Protein AF-A0A0P7TUU2-F1 (afdb_monomer)

Structure (mmCIF, N/CA/C/O backbone):
data_AF-A0A0P7TUU2-F1
#
_entry.id   AF-A0A0P7TUU2-F1
#
loop_
_atom_site.group_PDB
_atom_site.id
_atom_site.type_symbol
_atom_site.label_atom_id
_atom_site.label_alt_id
_atom_site.label_comp_id
_atom_site.label_asym_id
_atom_site.label_entity_id
_atom_site.label_seq_id
_atom_site.pdbx_PDB_ins_code
_atom_site.Cartn_x
_atom_site.Cartn_y
_atom_site.Cartn_z
_atom_site.occupancy
_atom_site.B_iso_or_equiv
_atom_site.auth_seq_id
_atom_site.auth_comp_id
_atom_site.auth_asym_id
_atom_site.auth_atom_id
_atom_site.pdbx_PDB_model_num
ATOM 1 N N . MET A 1 1 ? -4.053 -11.767 11.900 1.00 67.75 1 MET A N 1
ATOM 2 C CA . MET A 1 1 ? -4.465 -11.452 10.518 1.00 67.75 1 MET A CA 1
ATOM 3 C C . MET A 1 1 ? -3.639 -10.300 9.938 1.00 67.75 1 MET A C 1
ATOM 5 O O . MET A 1 1 ? -2.732 -10.591 9.178 1.00 67.75 1 MET A O 1
ATOM 9 N N . LEU A 1 2 ? -3.802 -9.042 10.379 1.00 79.81 2 LEU A N 1
ATOM 10 C CA . LEU A 1 2 ? -3.053 -7.886 9.829 1.00 79.81 2 LEU A CA 1
ATOM 11 C C . LEU A 1 2 ? -1.514 -8.008 9.881 1.00 79.81 2 LEU A C 1
ATOM 13 O O . LEU A 1 2 ? -0.814 -7.585 8.961 1.00 79.81 2 LEU A O 1
ATOM 17 N N . ALA A 1 3 ? -0.976 -8.625 10.938 1.00 80.75 3 ALA A N 1
ATOM 18 C CA . ALA A 1 3 ? 0.462 -8.875 11.060 1.00 80.75 3 ALA A CA 1
ATOM 19 C C . ALA A 1 3 ? 0.998 -9.842 9.986 1.00 80.75 3 ALA A C 1
ATOM 21 O O . ALA A 1 3 ? 2.134 -9.686 9.555 1.00 80.75 3 ALA A O 1
ATOM 22 N N . SER A 1 4 ? 0.178 -10.797 9.531 1.00 85.94 4 SER A N 1
ATOM 23 C CA . SER A 1 4 ? 0.548 -11.713 8.445 1.00 85.94 4 SER A CA 1
ATOM 24 C C . SER A 1 4 ? 0.608 -10.971 7.111 1.00 85.94 4 SER A C 1
ATOM 26 O O . SER A 1 4 ? 1.609 -11.097 6.418 1.00 85.94 4 SER A O 1
ATOM 28 N N . TYR A 1 5 ? -0.370 -10.108 6.810 1.00 90.19 5 TYR A N 1
ATOM 29 C CA . TYR A 1 5 ? -0.327 -9.255 5.613 1.00 90.19 5 TYR A CA 1
ATOM 30 C C . TYR A 1 5 ? 0.881 -8.317 5.624 1.00 90.19 5 TYR A C 1
ATOM 32 O O . TYR A 1 5 ? 1.510 -8.096 4.599 1.00 90.19 5 TYR A O 1
ATOM 40 N N . THR A 1 6 ? 1.244 -7.793 6.800 1.00 90.75 6 THR A N 1
ATOM 41 C CA . THR A 1 6 ? 2.443 -6.953 6.941 1.00 90.75 6 THR A CA 1
ATOM 42 C C . THR A 1 6 ? 3.719 -7.728 6.605 1.00 90.75 6 THR A C 1
ATOM 44 O O . THR A 1 6 ? 4.632 -7.132 6.047 1.00 90.75 6 THR A O 1
ATOM 47 N N . GLY A 1 7 ? 3.794 -9.015 6.964 1.00 91.69 7 GLY A N 1
ATOM 48 C CA . GLY A 1 7 ? 4.910 -9.895 6.601 1.00 91.69 7 GLY A CA 1
ATOM 49 C C . GLY A 1 7 ? 5.001 -10.073 5.090 1.00 91.69 7 GLY A C 1
ATOM 50 O O . GLY A 1 7 ? 5.976 -9.640 4.502 1.00 91.69 7 GLY A O 1
ATOM 51 N N . VAL A 1 8 ? 3.923 -10.547 4.461 1.00 92.12 8 VAL A N 1
ATOM 52 C CA . VAL A 1 8 ? 3.887 -10.791 3.006 1.00 92.12 8 VAL A CA 1
ATOM 53 C C . VAL A 1 8 ? 4.231 -9.536 2.199 1.00 92.12 8 VAL A C 1
ATOM 55 O O . VAL A 1 8 ? 5.021 -9.588 1.266 1.00 92.12 8 VAL A O 1
ATOM 58 N N . VAL A 1 9 ? 3.685 -8.375 2.579 1.00 95.44 9 VAL A N 1
ATOM 59 C CA . VAL A 1 9 ? 3.997 -7.109 1.897 1.00 95.44 9 VAL A CA 1
ATOM 60 C C . VAL A 1 9 ? 5.472 -6.728 2.054 1.00 95.44 9 VAL A C 1
ATOM 62 O O . VAL A 1 9 ? 6.037 -6.140 1.138 1.00 95.44 9 VAL A O 1
ATOM 65 N N . LYS A 1 10 ? 6.102 -7.020 3.199 1.00 95.31 10 LYS A N 1
ATOM 66 C CA . LYS A 1 10 ? 7.540 -6.782 3.377 1.00 95.31 10 LYS A CA 1
ATOM 67 C C . LYS A 1 10 ? 8.369 -7.734 2.531 1.00 95.31 10 LYS A C 1
ATOM 69 O O . LYS A 1 10 ? 9.269 -7.251 1.861 1.00 95.31 10 LYS A O 1
ATOM 74 N N . ASP A 1 11 ? 8.019 -9.015 2.522 1.00 96.19 11 ASP A N 1
ATOM 75 C CA . ASP A 1 11 ? 8.712 -10.029 1.729 1.00 96.19 11 ASP A CA 1
ATOM 76 C C . ASP A 1 11 ? 8.693 -9.628 0.242 1.00 96.19 11 ASP A C 1
ATOM 78 O O . ASP A 1 11 ? 9.745 -9.528 -0.377 1.00 96.19 11 ASP A O 1
ATOM 82 N N . ALA A 1 12 ? 7.538 -9.213 -0.293 1.00 95.50 12 ALA A N 1
ATOM 83 C CA . ALA A 1 12 ? 7.427 -8.718 -1.671 1.00 95.50 12 ALA A CA 1
ATOM 84 C C . ALA A 1 12 ? 8.268 -7.451 -1.952 1.00 95.50 12 ALA A C 1
ATOM 86 O O . ALA A 1 12 ? 8.766 -7.260 -3.062 1.00 95.50 12 ALA A O 1
ATOM 87 N N . ILE A 1 13 ? 8.423 -6.552 -0.969 1.00 95.44 13 ILE A N 1
ATOM 88 C CA . ILE A 1 13 ? 9.304 -5.376 -1.100 1.00 95.44 13 ILE A CA 1
ATOM 89 C C . ILE A 1 13 ? 10.768 -5.817 -1.142 1.00 95.44 13 ILE A C 1
ATOM 91 O O . ILE A 1 13 ? 11.512 -5.339 -1.996 1.00 95.44 13 ILE A O 1
ATOM 95 N N . GLU A 1 14 ? 11.170 -6.699 -0.229 1.00 96.12 14 GLU A N 1
ATOM 96 C CA . GLU A 1 14 ? 12.540 -7.202 -0.109 1.00 96.12 14 GLU A CA 1
ATOM 97 C C . GLU A 1 14 ? 12.946 -7.991 -1.360 1.00 96.12 14 GLU A C 1
ATOM 99 O O . GLU A 1 14 ? 14.004 -7.724 -1.926 1.00 96.12 14 GLU A O 1
ATOM 104 N N . GLU A 1 15 ? 12.071 -8.866 -1.862 1.00 94.81 15 GLU A N 1
ATOM 105 C CA . GLU A 1 15 ? 12.259 -9.588 -3.125 1.00 94.81 15 GLU A CA 1
ATOM 106 C C . GLU A 1 15 ? 12.463 -8.624 -4.302 1.00 94.81 15 GLU A C 1
ATOM 108 O O . GLU A 1 15 ? 13.398 -8.785 -5.087 1.00 94.81 15 GLU A O 1
ATOM 113 N N . MET A 1 16 ? 11.646 -7.570 -4.398 1.00 93.38 16 MET A N 1
ATOM 114 C CA . MET A 1 16 ? 11.755 -6.567 -5.462 1.00 93.38 16 MET A CA 1
ATOM 115 C C . MET A 1 16 ? 13.044 -5.729 -5.366 1.00 93.38 16 MET A C 1
ATOM 117 O O . MET A 1 16 ? 13.625 -5.348 -6.384 1.00 93.38 16 MET A O 1
ATOM 121 N N . GLU A 1 17 ? 13.495 -5.399 -4.153 1.00 92.94 17 GLU A N 1
ATOM 122 C CA . GLU A 1 17 ? 14.759 -4.683 -3.919 1.00 92.94 17 GLU A CA 1
ATOM 123 C C . GLU A 1 17 ? 15.978 -5.570 -4.226 1.00 92.94 17 GLU A C 1
ATOM 125 O O . GLU A 1 17 ? 16.956 -5.108 -4.829 1.00 92.94 17 GLU A O 1
ATOM 130 N N . GLN A 1 18 ? 15.908 -6.853 -3.870 1.00 91.69 18 GLN A N 1
ATOM 131 C CA . GLN A 1 18 ? 16.950 -7.830 -4.163 1.00 91.69 18 GLN A CA 1
ATOM 132 C C . GLN A 1 18 ? 17.062 -8.092 -5.669 1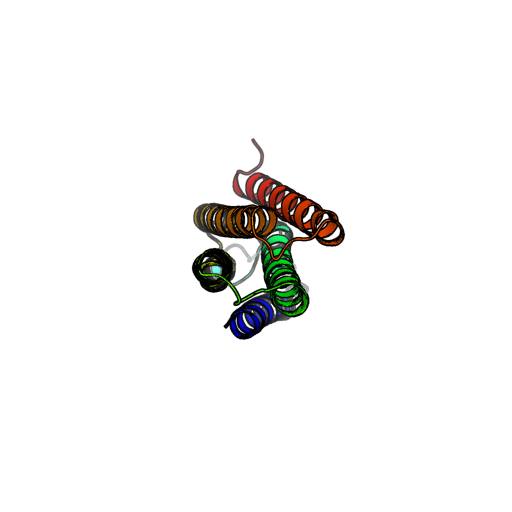.00 91.69 18 GLN A C 1
ATOM 134 O O . GLN A 1 18 ? 18.159 -7.984 -6.221 1.00 91.69 18 GLN A O 1
ATOM 139 N N . ALA A 1 19 ? 15.940 -8.318 -6.358 1.00 88.69 19 ALA A N 1
ATOM 140 C CA . ALA A 1 19 ? 15.919 -8.547 -7.801 1.00 88.69 19 ALA A CA 1
ATOM 141 C C . ALA A 1 19 ? 16.539 -7.376 -8.587 1.00 88.69 19 ALA A C 1
ATOM 143 O O . ALA A 1 19 ? 17.317 -7.585 -9.519 1.00 88.69 19 ALA A O 1
ATOM 144 N N . GLN A 1 20 ? 16.282 -6.129 -8.177 1.00 85.69 20 GLN A N 1
ATOM 145 C CA . GLN A 1 20 ? 16.909 -4.953 -8.794 1.00 85.69 20 GLN A CA 1
ATOM 146 C C . GLN A 1 20 ? 18.428 -4.922 -8.616 1.00 85.69 20 GLN A C 1
ATOM 148 O O . GLN A 1 20 ? 19.144 -4.524 -9.537 1.00 85.69 20 GLN A O 1
ATOM 153 N N . THR A 1 21 ? 18.923 -5.356 -7.457 1.00 83.44 21 THR A N 1
ATOM 154 C CA . THR A 1 21 ? 20.362 -5.402 -7.169 1.00 83.44 21 THR A CA 1
ATOM 155 C C . THR A 1 21 ? 21.058 -6.491 -7.990 1.00 83.44 21 THR A C 1
ATOM 157 O O . THR A 1 21 ? 22.131 -6.251 -8.539 1.00 83.44 21 THR A O 1
ATOM 160 N N . GLU A 1 22 ? 20.429 -7.661 -8.123 1.00 79.50 22 GLU A N 1
ATOM 161 C CA . GLU A 1 22 ? 20.969 -8.814 -8.859 1.00 79.50 22 GLU A CA 1
ATOM 162 C C . GLU A 1 22 ? 20.884 -8.653 -10.388 1.00 79.50 22 GLU A C 1
ATOM 164 O O . GLU A 1 22 ? 21.686 -9.229 -11.118 1.00 79.50 22 GLU A O 1
ATOM 169 N N . SER A 1 23 ? 19.960 -7.826 -10.887 1.00 66.25 23 SER A N 1
ATOM 170 C CA . SER A 1 23 ? 19.739 -7.585 -12.323 1.00 66.25 23 SER A CA 1
ATOM 171 C C . SER A 1 23 ? 20.769 -6.675 -13.023 1.00 66.25 23 SER A C 1
ATOM 173 O O . SER A 1 23 ? 20.550 -6.269 -14.166 1.00 66.25 23 SER A O 1
ATOM 175 N N . GLN A 1 24 ? 21.876 -6.297 -12.373 1.00 63.00 24 GLN A N 1
ATOM 176 C CA . GLN A 1 24 ? 22.939 -5.521 -13.028 1.00 63.00 24 GLN A CA 1
ATOM 177 C C . GLN A 1 24 ? 23.745 -6.420 -13.982 1.00 63.00 24 GLN A C 1
ATOM 179 O O . GLN A 1 24 ? 24.328 -7.401 -13.534 1.00 63.00 24 GLN A O 1
ATOM 184 N N . ASP A 1 25 ? 23.779 -6.090 -15.285 1.00 62.34 25 ASP A N 1
ATOM 185 C CA . ASP A 1 25 ? 24.531 -6.845 -16.305 1.00 62.34 25 ASP A CA 1
ATOM 186 C C . ASP A 1 25 ? 26.041 -6.827 -15.984 1.00 62.34 25 ASP A C 1
ATOM 188 O O . ASP A 1 25 ? 26.678 -5.776 -16.122 1.00 62.34 25 ASP A O 1
ATOM 192 N N . PRO A 1 26 ? 26.651 -7.970 -15.605 1.00 59.34 26 PRO A N 1
ATOM 193 C CA . PRO A 1 26 ? 28.081 -8.051 -15.303 1.00 59.34 26 PRO A CA 1
ATOM 194 C C . PRO A 1 26 ? 28.981 -7.767 -16.514 1.00 59.34 26 PRO A C 1
ATOM 196 O O . PRO A 1 26 ? 30.186 -7.586 -16.354 1.00 59.34 26 PRO A O 1
ATOM 199 N N . PHE A 1 27 ? 28.414 -7.752 -17.724 1.00 58.53 27 PHE A N 1
ATOM 200 C CA . PHE A 1 27 ? 29.114 -7.545 -18.989 1.00 58.53 27 PHE A CA 1
ATOM 201 C C . PHE A 1 27 ? 28.776 -6.203 -19.653 1.00 58.53 27 PHE A C 1
ATOM 203 O O . PHE A 1 27 ? 29.130 -6.010 -20.818 1.00 58.53 27 PHE A O 1
ATOM 210 N N . SER A 1 28 ? 28.120 -5.276 -18.939 1.00 60.31 28 SER A N 1
ATOM 211 C CA . SER A 1 28 ? 27.766 -3.945 -19.463 1.00 60.31 28 SER A CA 1
ATOM 212 C C . SER A 1 28 ? 28.984 -3.134 -19.936 1.00 60.31 28 SER A C 1
ATOM 214 O O . SER A 1 28 ? 28.846 -2.326 -20.846 1.00 60.31 28 SER A O 1
ATOM 216 N N . ASP A 1 29 ? 30.167 -3.363 -19.355 1.00 56.59 29 ASP A N 1
ATOM 217 C CA . ASP A 1 29 ? 31.404 -2.622 -19.658 1.00 56.59 29 ASP A CA 1
ATOM 218 C C . ASP A 1 29 ? 32.307 -3.303 -20.711 1.00 56.59 29 ASP A C 1
ATOM 220 O O . ASP A 1 29 ? 33.400 -2.815 -20.994 1.00 56.59 29 ASP A O 1
ATOM 224 N N . VAL A 1 30 ? 31.914 -4.458 -21.268 1.00 54.38 30 VAL A N 1
ATOM 225 C CA . VAL A 1 30 ? 32.857 -5.336 -21.997 1.00 54.38 30 VAL A CA 1
ATOM 226 C C . VAL A 1 30 ? 32.802 -5.225 -23.525 1.00 54.38 30 VAL A C 1
ATOM 228 O O . VAL A 1 30 ? 33.716 -5.731 -24.167 1.00 54.38 30 VAL A O 1
ATOM 231 N N . LEU A 1 31 ? 31.817 -4.573 -24.152 1.00 47.25 31 LEU A N 1
ATOM 232 C CA . LEU A 1 31 ? 31.705 -4.598 -25.623 1.00 47.25 31 LEU A CA 1
ATOM 233 C C . LEU A 1 31 ? 31.430 -3.218 -26.232 1.00 47.25 31 LEU A C 1
ATOM 235 O O . LEU A 1 31 ? 30.284 -2.845 -26.465 1.00 47.25 31 LEU A O 1
ATOM 239 N N . ASP A 1 32 ? 32.519 -2.513 -26.533 1.00 51.84 32 ASP A N 1
ATOM 240 C CA . ASP A 1 32 ? 32.593 -1.493 -27.579 1.00 51.84 32 ASP A CA 1
ATOM 241 C C . ASP A 1 32 ? 33.120 -2.200 -28.841 1.00 51.84 32 ASP A C 1
ATOM 243 O O . ASP A 1 32 ? 34.324 -2.386 -28.976 1.00 51.84 32 ASP A O 1
ATOM 247 N N . ASP A 1 33 ? 32.223 -2.753 -29.665 1.00 47.09 33 ASP A N 1
ATOM 248 C CA . ASP A 1 33 ? 32.465 -3.015 -31.096 1.00 47.09 33 ASP A CA 1
ATOM 249 C C . ASP A 1 33 ? 31.176 -3.535 -31.774 1.00 47.09 33 ASP A C 1
ATOM 251 O O . ASP A 1 33 ? 30.764 -4.686 -31.632 1.00 47.09 33 ASP A O 1
ATOM 255 N N . GLU A 1 34 ? 30.498 -2.607 -32.450 1.00 49.00 34 GLU A N 1
ATOM 256 C CA . GLU A 1 34 ? 29.791 -2.702 -33.743 1.00 49.00 34 GLU A CA 1
ATOM 257 C C . GLU A 1 34 ? 28.900 -3.916 -34.138 1.00 49.00 34 GLU A C 1
ATOM 259 O O . GLU A 1 34 ? 28.458 -3.965 -35.285 1.00 49.00 34 GLU A O 1
ATOM 264 N N . GLU A 1 35 ? 28.503 -4.838 -33.248 1.00 47.41 35 GLU A N 1
ATOM 265 C CA . GLU A 1 35 ? 27.627 -5.977 -33.630 1.00 47.41 35 GLU A CA 1
ATOM 266 C C . GLU A 1 35 ? 26.477 -6.296 -32.638 1.00 47.41 35 GLU A C 1
ATOM 268 O O . GLU A 1 35 ? 26.103 -7.447 -32.418 1.00 47.41 35 GLU A O 1
ATOM 273 N N . LEU A 1 36 ? 25.869 -5.275 -32.016 1.00 48.38 36 LEU A N 1
ATOM 274 C CA . LEU A 1 36 ? 24.918 -5.433 -30.893 1.00 48.38 36 LEU A CA 1
ATOM 275 C C . LEU A 1 36 ? 23.424 -5.210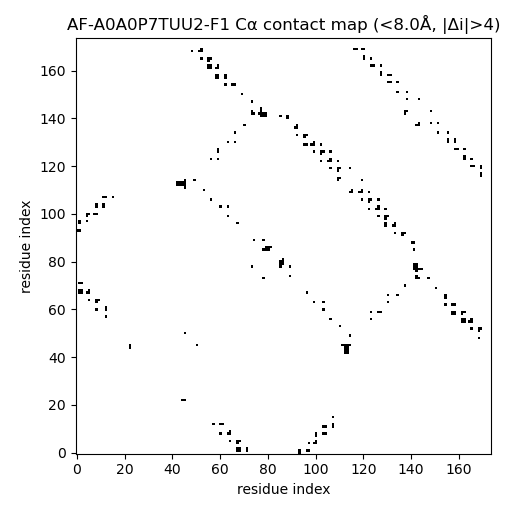 -31.211 1.00 48.38 36 LEU A C 1
ATOM 277 O O . LEU A 1 36 ? 22.633 -4.975 -30.301 1.00 48.38 36 LEU A O 1
ATOM 281 N N . ASN A 1 37 ? 22.973 -5.347 -32.460 1.00 46.56 37 ASN A N 1
ATOM 282 C CA . ASN A 1 37 ? 21.536 -5.214 -32.773 1.00 46.56 37 ASN A CA 1
ATOM 283 C C . ASN A 1 37 ? 20.686 -6.459 -32.430 1.00 46.56 37 ASN A C 1
ATOM 285 O O . ASN A 1 37 ? 19.507 -6.510 -32.775 1.00 46.56 37 ASN A O 1
ATOM 289 N N . SER A 1 38 ? 21.242 -7.470 -31.753 1.00 48.16 38 SER A N 1
ATOM 290 C CA . SER A 1 38 ? 20.516 -8.708 -31.437 1.00 48.16 38 SER A CA 1
ATOM 291 C C . SER A 1 38 ? 20.952 -9.386 -30.134 1.00 48.16 38 SER A C 1
ATOM 293 O O . SER A 1 38 ? 21.081 -10.611 -30.083 1.00 48.16 38 SER A O 1
ATOM 295 N N . ARG A 1 39 ? 21.155 -8.638 -29.041 1.00 54.16 39 ARG A N 1
ATOM 296 C CA . ARG A 1 39 ? 21.062 -9.268 -27.711 1.00 54.16 39 ARG A CA 1
ATOM 297 C C . ARG A 1 39 ? 19.585 -9.605 -27.472 1.00 54.16 39 ARG A C 1
ATOM 299 O O . ARG A 1 39 ? 18.849 -8.794 -26.927 1.00 54.16 39 ARG A O 1
ATOM 306 N N . GLY A 1 40 ? 19.146 -10.792 -27.899 1.00 51.41 40 GLY A N 1
ATOM 307 C CA . GLY A 1 40 ? 17.769 -11.303 -27.768 1.00 51.41 40 GLY A CA 1
ATOM 308 C C . GLY A 1 40 ? 17.290 -11.552 -26.328 1.00 51.41 40 GLY A C 1
ATOM 309 O O . GLY A 1 40 ? 16.455 -12.418 -26.115 1.00 51.41 40 GLY A O 1
ATOM 310 N N . ASN A 1 41 ? 17.846 -10.829 -25.352 1.00 55.00 41 ASN A N 1
ATOM 311 C CA . ASN A 1 41 ? 17.570 -10.944 -23.922 1.00 55.00 41 ASN A CA 1
ATOM 312 C C . ASN A 1 41 ? 17.086 -9.608 -23.317 1.00 55.00 41 ASN A C 1
ATOM 314 O O . ASN A 1 41 ? 17.076 -9.476 -22.094 1.00 55.00 41 ASN A O 1
ATOM 318 N N . GLN A 1 42 ? 16.715 -8.616 -24.146 1.00 56.34 42 GLN A N 1
ATOM 319 C CA . GLN A 1 42 ? 16.190 -7.315 -23.690 1.00 56.34 42 GLN A CA 1
ATOM 320 C C . GLN A 1 42 ? 14.951 -7.464 -22.793 1.00 56.34 42 GLN A C 1
ATOM 322 O O . GLN A 1 42 ? 14.796 -6.692 -21.856 1.00 56.34 42 GLN A O 1
ATOM 327 N N . ASP A 1 43 ? 14.153 -8.515 -22.994 1.00 66.06 43 ASP A N 1
ATOM 328 C CA . ASP A 1 43 ? 12.955 -8.808 -22.193 1.00 66.06 43 ASP A CA 1
ATOM 329 C C . ASP A 1 43 ? 13.262 -9.347 -20.782 1.00 66.06 43 ASP A C 1
ATOM 331 O O . ASP A 1 43 ? 12.348 -9.591 -20.002 1.00 66.06 43 ASP A O 1
ATOM 335 N N . THR A 1 44 ? 14.538 -9.550 -20.440 1.00 75.06 44 THR A N 1
ATOM 336 C CA . THR A 1 44 ? 14.967 -10.200 -19.182 1.00 75.06 44 THR A CA 1
ATOM 337 C C . THR A 1 44 ? 15.519 -9.215 -18.157 1.00 75.06 44 THR A C 1
ATOM 339 O O . THR A 1 44 ? 15.788 -9.598 -17.020 1.00 75.06 44 THR A O 1
ATOM 342 N N . TYR A 1 45 ? 15.714 -7.955 -18.548 1.00 83.31 45 TYR A N 1
ATOM 343 C CA . TYR A 1 45 ? 16.305 -6.920 -17.707 1.00 83.31 45 TYR A CA 1
ATOM 344 C C . TYR A 1 45 ? 15.432 -5.672 -17.697 1.00 83.31 45 TYR A C 1
ATOM 346 O O . TYR A 1 45 ? 14.800 -5.331 -18.691 1.00 83.31 45 TYR A O 1
ATOM 354 N N . TRP A 1 46 ? 15.447 -4.957 -16.575 1.00 89.62 46 TRP A N 1
ATOM 355 C CA . TRP A 1 46 ? 14.835 -3.637 -16.490 1.00 89.62 46 TRP A CA 1
ATOM 356 C C . TRP A 1 46 ? 15.624 -2.607 -17.292 1.00 89.62 46 TRP A C 1
ATOM 358 O O . TRP A 1 46 ? 16.812 -2.389 -17.028 1.00 89.62 46 TRP A O 1
ATOM 368 N N . SER A 1 47 ? 14.935 -1.916 -18.196 1.00 88.62 47 SER A N 1
ATOM 369 C CA . SER A 1 47 ? 15.437 -0.704 -18.837 1.00 88.62 47 SER A CA 1
ATOM 370 C C . SER A 1 47 ? 15.576 0.447 -17.830 1.00 88.62 47 SER A C 1
ATOM 372 O O . SER A 1 47 ? 15.087 0.387 -16.698 1.00 88.62 47 SER A O 1
ATOM 374 N N . GLU A 1 48 ? 16.230 1.539 -18.232 1.00 88.50 48 GLU A N 1
ATOM 375 C CA . GLU A 1 48 ? 16.317 2.741 -17.392 1.00 88.50 48 GLU A CA 1
ATOM 376 C C . GLU A 1 48 ? 14.927 3.323 -17.079 1.00 88.50 48 GLU A C 1
ATOM 378 O O . GLU A 1 48 ? 14.659 3.703 -15.938 1.00 88.50 48 GLU A O 1
ATOM 383 N N . SER A 1 49 ? 14.021 3.333 -18.061 1.00 90.62 49 SER A N 1
ATOM 384 C CA . SER A 1 49 ? 12.635 3.776 -17.882 1.00 90.62 49 SER A CA 1
ATOM 385 C C . SER A 1 49 ? 11.882 2.897 -16.883 1.00 90.62 49 SER A C 1
ATOM 387 O O . SER A 1 49 ? 11.207 3.425 -15.996 1.00 90.62 49 SER A O 1
ATOM 389 N N . ASP A 1 50 ? 12.079 1.576 -16.932 1.00 93.06 50 ASP A N 1
ATOM 390 C CA . ASP A 1 50 ? 11.454 0.671 -15.962 1.00 93.06 50 ASP A CA 1
ATOM 391 C C . ASP A 1 50 ? 11.982 0.926 -14.548 1.00 93.06 50 ASP A C 1
ATOM 393 O O . ASP A 1 50 ? 11.211 0.972 -13.592 1.00 93.06 50 ASP A O 1
ATOM 397 N N . ARG A 1 51 ? 13.290 1.177 -14.398 1.00 91.94 51 ARG A N 1
ATOM 398 C CA . ARG A 1 51 ? 13.902 1.539 -13.106 1.00 91.94 51 ARG A CA 1
ATOM 399 C C . ARG A 1 51 ? 13.347 2.846 -12.544 1.00 91.94 51 ARG A C 1
ATOM 401 O O . ARG A 1 51 ? 13.162 2.964 -11.332 1.00 91.94 51 ARG A O 1
ATOM 408 N N . GLN A 1 52 ? 13.035 3.819 -13.399 1.00 93.81 52 GLN A N 1
ATOM 409 C CA . GLN A 1 52 ? 12.363 5.045 -12.968 1.00 93.81 52 GLN A CA 1
ATOM 410 C C . GLN A 1 52 ? 10.927 4.775 -12.492 1.00 93.81 52 GLN A C 1
ATOM 412 O O . GLN A 1 52 ? 10.505 5.382 -11.504 1.00 93.81 52 GLN A O 1
ATOM 417 N N . LEU A 1 53 ? 10.200 3.860 -13.149 1.00 95.56 53 LEU A N 1
ATOM 418 C CA . LEU A 1 53 ? 8.837 3.438 -12.790 1.00 95.56 53 LEU A CA 1
ATOM 419 C C . LEU A 1 53 ? 8.785 2.574 -11.517 1.00 95.56 53 LEU A C 1
ATOM 421 O O . LEU A 1 53 ? 7.850 2.699 -10.720 1.00 95.56 53 LEU A O 1
ATOM 425 N N . LEU A 1 54 ? 9.804 1.748 -11.279 1.00 95.25 54 LEU A N 1
ATOM 426 C CA . LEU A 1 54 ? 9.935 0.917 -10.080 1.00 95.25 54 LEU A CA 1
ATOM 427 C C . LEU A 1 54 ? 9.895 1.759 -8.798 1.00 95.25 54 LEU A C 1
ATOM 429 O O . LEU A 1 54 ? 9.198 1.404 -7.848 1.00 95.25 54 LEU A O 1
ATOM 433 N N . ALA A 1 55 ? 10.577 2.907 -8.776 1.00 94.88 55 ALA A N 1
ATOM 434 C CA . ALA A 1 55 ? 10.686 3.753 -7.586 1.00 94.88 55 ALA A CA 1
ATOM 435 C C . ALA A 1 55 ? 9.326 4.220 -7.003 1.00 94.88 55 ALA A C 1
ATOM 437 O O . ALA A 1 55 ? 9.086 3.996 -5.811 1.00 94.88 55 ALA A O 1
ATOM 438 N N . PRO A 1 56 ? 8.408 4.855 -7.764 1.00 97.81 56 PRO A N 1
ATOM 439 C CA . PRO A 1 56 ? 7.082 5.191 -7.246 1.00 97.81 56 PRO A CA 1
ATOM 440 C C . PRO A 1 56 ? 6.230 3.957 -6.920 1.00 97.81 56 PRO A C 1
ATOM 442 O O . PRO A 1 56 ? 5.492 3.984 -5.933 1.00 97.81 56 PRO A O 1
ATOM 445 N N . CYS A 1 57 ? 6.353 2.854 -7.665 1.00 98.25 57 CYS A N 1
ATOM 446 C CA . CYS A 1 57 ? 5.605 1.629 -7.365 1.00 98.25 57 CYS A CA 1
ATOM 447 C C . CYS A 1 57 ? 6.043 1.005 -6.029 1.00 98.25 57 CYS A C 1
ATOM 449 O O . CYS A 1 57 ? 5.206 0.694 -5.181 1.00 98.25 57 CYS A O 1
ATOM 451 N N . GLN A 1 58 ? 7.348 0.951 -5.757 1.00 97.62 58 GLN A N 1
ATOM 452 C CA . GLN A 1 58 ? 7.875 0.580 -4.442 1.00 97.62 58 GLN A CA 1
ATOM 453 C C . GLN A 1 58 ? 7.447 1.562 -3.348 1.00 97.62 58 GLN A C 1
ATOM 455 O O . GLN A 1 58 ? 7.209 1.158 -2.210 1.00 97.62 58 GLN A O 1
ATOM 460 N N . GLY A 1 59 ? 7.310 2.851 -3.671 1.00 98.19 59 GLY A N 1
ATOM 461 C CA . GLY A 1 59 ? 6.726 3.845 -2.773 1.00 98.19 59 GLY A CA 1
ATOM 462 C C . GLY A 1 59 ? 5.300 3.482 -2.337 1.00 98.19 59 GLY A C 1
ATOM 463 O O . GLY A 1 59 ? 4.988 3.567 -1.146 1.00 98.19 59 GLY A O 1
ATOM 464 N N . LEU A 1 60 ? 4.456 2.999 -3.260 1.00 98.31 60 LEU A N 1
ATOM 465 C CA . LEU A 1 60 ? 3.118 2.474 -2.943 1.00 98.31 60 LEU A CA 1
ATOM 466 C C . LEU A 1 60 ? 3.182 1.208 -2.077 1.00 98.31 60 LEU A C 1
ATOM 468 O O . LEU A 1 60 ? 2.448 1.099 -1.090 1.00 98.31 60 LEU A O 1
ATOM 472 N N . MET A 1 61 ? 4.080 0.270 -2.386 1.00 98.50 61 MET A N 1
ATOM 473 C CA . MET A 1 61 ? 4.265 -0.948 -1.582 1.00 98.50 61 MET A CA 1
ATOM 474 C C . MET A 1 61 ? 4.704 -0.599 -0.147 1.00 98.50 61 MET A C 1
ATOM 476 O O . MET A 1 61 ? 4.127 -1.074 0.833 1.00 98.50 61 MET A O 1
ATOM 480 N N . LYS A 1 62 ? 5.652 0.333 0.008 1.00 98.50 62 LYS A N 1
ATOM 481 C CA . LYS A 1 62 ? 6.115 0.835 1.313 1.00 98.50 62 LYS A CA 1
ATOM 482 C C . LYS A 1 62 ? 5.008 1.567 2.076 1.00 98.50 62 LYS A C 1
ATOM 484 O O . LYS A 1 62 ? 4.875 1.378 3.289 1.00 98.50 62 LYS A O 1
ATOM 489 N N . ALA A 1 63 ? 4.177 2.354 1.389 1.00 98.56 63 ALA A N 1
ATOM 490 C CA . ALA A 1 63 ? 2.989 2.965 1.986 1.00 98.56 63 ALA A CA 1
ATOM 491 C C . ALA A 1 63 ? 1.989 1.902 2.477 1.00 98.56 63 ALA A C 1
ATOM 493 O O . ALA A 1 63 ? 1.424 2.055 3.560 1.00 98.56 63 ALA A O 1
ATOM 494 N N . SER A 1 64 ? 1.847 0.790 1.749 1.00 98.38 64 SER A N 1
ATOM 495 C CA . SER A 1 64 ? 1.018 -0.359 2.140 1.00 98.38 64 SER A CA 1
ATOM 496 C C . SER A 1 64 ? 1.502 -1.010 3.434 1.00 98.38 64 SER A C 1
ATOM 498 O O . SER A 1 64 ? 0.726 -1.175 4.378 1.00 98.38 64 SER A O 1
ATOM 500 N N . ALA A 1 65 ? 2.805 -1.294 3.531 1.00 97.81 65 ALA A N 1
ATOM 501 C CA . ALA A 1 65 ? 3.413 -1.835 4.747 1.00 97.81 65 ALA A CA 1
ATOM 502 C C . ALA A 1 65 ? 3.236 -0.885 5.944 1.00 97.81 65 ALA A C 1
ATOM 504 O O . ALA A 1 65 ? 2.906 -1.306 7.058 1.00 97.81 65 ALA A O 1
ATOM 505 N N . ALA A 1 66 ? 3.439 0.419 5.725 1.00 98.00 66 ALA A N 1
ATOM 506 C CA . ALA A 1 66 ? 3.259 1.433 6.756 1.00 98.00 66 ALA A CA 1
ATOM 507 C C . ALA A 1 66 ? 1.795 1.546 7.211 1.00 98.00 66 ALA A C 1
ATOM 509 O O . ALA A 1 66 ? 1.561 1.652 8.418 1.00 98.00 66 ALA A O 1
ATOM 510 N N . CYS A 1 67 ? 0.841 1.475 6.277 1.00 98.06 67 CYS A N 1
ATOM 511 C CA . CYS A 1 67 ? -0.597 1.480 6.540 1.00 98.06 67 CYS A CA 1
ATOM 512 C C . CYS A 1 67 ? -0.999 0.291 7.417 1.00 98.06 67 CYS A C 1
ATOM 514 O O . CYS A 1 67 ? -1.525 0.498 8.510 1.00 98.06 67 CYS A O 1
ATOM 516 N N . LEU A 1 68 ? -0.643 -0.936 7.022 1.00 98.00 68 LEU A N 1
ATOM 517 C CA . LEU A 1 68 ? -0.931 -2.147 7.799 1.00 98.00 68 LEU A CA 1
ATOM 518 C C . LEU A 1 68 ? -0.329 -2.093 9.207 1.00 98.00 68 LEU A C 1
ATOM 520 O O . LEU A 1 68 ? -0.996 -2.440 10.186 1.00 98.00 68 LEU A O 1
ATOM 524 N N . ARG A 1 69 ? 0.915 -1.614 9.336 1.00 97.50 69 ARG A N 1
ATOM 525 C CA . ARG A 1 69 ? 1.586 -1.454 10.633 1.00 97.50 69 ARG A CA 1
ATOM 526 C C . ARG A 1 69 ? 0.869 -0.440 11.526 1.00 97.50 69 ARG A C 1
ATOM 528 O O . ARG A 1 69 ? 0.680 -0.711 12.710 1.00 97.50 69 ARG A O 1
ATOM 535 N N . LYS A 1 70 ? 0.503 0.725 10.983 1.00 97.81 70 LYS A N 1
ATOM 536 C CA . LYS A 1 70 ? -0.175 1.797 11.728 1.00 97.81 70 LYS A CA 1
ATOM 537 C C . LYS A 1 70 ? -1.589 1.392 12.127 1.00 97.81 70 LYS A C 1
ATOM 539 O O . LYS A 1 70 ? -1.916 1.499 13.304 1.00 97.81 70 LYS A O 1
ATOM 544 N N . LEU A 1 71 ? -2.356 0.812 11.205 1.00 97.62 71 LEU A N 1
ATOM 545 C CA . LEU A 1 71 ? -3.670 0.238 11.487 1.00 97.62 71 LEU A CA 1
ATOM 546 C C . LEU A 1 71 ? -3.586 -0.833 12.583 1.00 97.62 71 LEU A C 1
ATOM 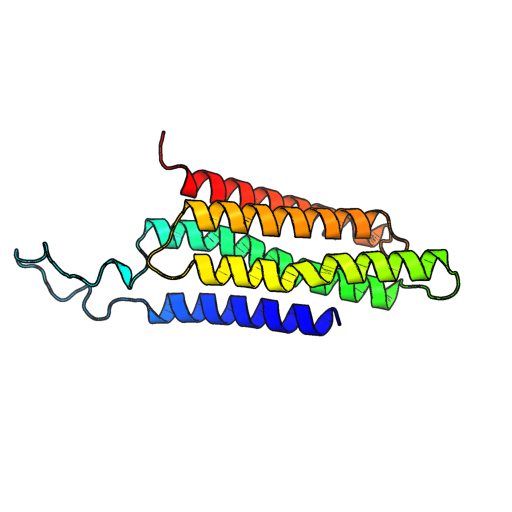548 O O . LEU A 1 71 ? -4.323 -0.779 13.561 1.00 97.62 71 LEU A O 1
ATOM 552 N N . SER A 1 72 ? -2.633 -1.763 12.481 1.00 97.00 72 SER A N 1
ATOM 553 C CA . SER A 1 72 ? -2.429 -2.802 13.502 1.00 97.00 72 SER A CA 1
ATOM 554 C C . SER A 1 72 ? -2.083 -2.231 14.880 1.00 97.00 72 SER A C 1
ATOM 556 O O . SER A 1 72 ? -2.405 -2.844 15.898 1.00 97.00 72 SER A O 1
ATOM 558 N N . ALA A 1 73 ? -1.374 -1.101 14.936 1.00 96.69 73 ALA A N 1
ATOM 559 C CA . ALA A 1 73 ? -1.070 -0.418 16.188 1.00 96.69 73 ALA A CA 1
ATOM 560 C C . ALA A 1 73 ? -2.313 0.286 16.752 1.00 96.69 73 ALA A C 1
ATOM 562 O O . ALA A 1 73 ? -2.611 0.106 17.928 1.00 96.69 73 ALA A O 1
ATOM 563 N N . ALA A 1 74 ? -3.064 1.003 15.913 1.00 96.94 74 ALA A N 1
ATOM 564 C CA . ALA A 1 74 ? -4.299 1.683 16.296 1.00 96.94 74 ALA A CA 1
ATOM 565 C C . ALA A 1 74 ? -5.356 0.695 16.817 1.00 96.94 74 ALA A C 1
ATOM 567 O O . ALA A 1 74 ? -5.864 0.866 17.919 1.00 96.94 74 ALA A O 1
ATOM 568 N N . VAL A 1 75 ? -5.605 -0.408 16.101 1.00 96.69 75 VAL A N 1
ATOM 569 C CA . VAL A 1 75 ? -6.529 -1.471 16.539 1.00 96.69 75 VAL A CA 1
ATOM 570 C C . VAL A 1 75 ? -6.109 -2.059 17.888 1.00 96.69 75 VAL A C 1
ATOM 572 O O . VAL A 1 75 ? -6.950 -2.307 18.743 1.00 96.69 75 VAL A O 1
ATOM 575 N N . ARG A 1 76 ? -4.808 -2.264 18.115 1.00 95.94 76 ARG A N 1
ATOM 576 C CA . ARG A 1 76 ? -4.305 -2.830 19.377 1.00 95.94 76 ARG A CA 1
ATOM 577 C C . ARG A 1 76 ? -4.457 -1.874 20.558 1.00 95.94 76 ARG A C 1
ATOM 579 O O . ARG A 1 76 ? -4.730 -2.331 21.661 1.00 95.94 76 ARG A O 1
ATOM 586 N N . SER A 1 77 ? -4.220 -0.586 20.335 1.00 96.06 77 SER A N 1
ATOM 587 C CA . SER A 1 77 ? -4.251 0.427 21.392 1.00 96.06 77 SER A CA 1
ATOM 588 C C . SER A 1 77 ? -5.668 0.907 21.696 1.00 96.06 77 SER A C 1
ATOM 590 O O . SER A 1 77 ? -5.987 1.176 22.851 1.00 96.06 77 SER A O 1
ATOM 592 N N . ASN A 1 78 ? -6.508 1.010 20.664 1.00 96.75 78 ASN A N 1
ATOM 593 C CA . ASN A 1 78 ? -7.769 1.748 20.711 1.00 96.75 78 ASN A CA 1
ATOM 594 C C . ASN A 1 78 ? -8.993 0.868 20.405 1.00 96.75 78 ASN A C 1
ATOM 596 O O . ASN A 1 78 ? -10.122 1.316 20.602 1.00 96.75 78 ASN A O 1
ATOM 600 N N . GLY A 1 79 ? -8.791 -0.358 19.909 1.00 96.06 79 GLY A N 1
ATOM 601 C CA . GLY A 1 79 ? -9.864 -1.268 19.519 1.00 96.06 79 GLY A CA 1
ATOM 602 C C . GLY A 1 79 ? -10.726 -1.700 20.698 1.00 96.06 79 GLY A C 1
ATOM 603 O O . GLY A 1 79 ? -10.219 -2.139 21.732 1.00 96.06 79 GLY A O 1
ATOM 604 N N . LYS A 1 80 ? -12.044 -1.599 20.522 1.00 96.88 80 LYS A N 1
ATOM 605 C CA . LYS A 1 80 ? -13.046 -1.983 21.516 1.00 96.88 80 LYS A CA 1
ATOM 606 C C . LYS A 1 80 ? -13.909 -3.117 20.981 1.00 96.88 80 LYS A C 1
ATOM 608 O O . LYS A 1 80 ? -14.256 -3.157 19.807 1.00 96.88 80 LYS A O 1
ATOM 613 N N . VAL A 1 81 ? -14.263 -4.036 21.871 1.00 96.44 81 VAL A N 1
ATOM 614 C CA . VAL A 1 81 ? -15.133 -5.193 21.588 1.00 96.44 81 VAL A CA 1
ATOM 615 C C . VAL A 1 81 ? -16.317 -5.247 22.558 1.00 96.44 81 VAL A C 1
ATOM 617 O O . VAL A 1 81 ? -16.885 -6.302 22.817 1.00 96.44 81 VAL A O 1
ATOM 620 N N . ASP A 1 82 ? -16.653 -4.100 23.147 1.00 96.50 82 ASP A N 1
ATOM 621 C CA . ASP A 1 82 ? -17.695 -3.934 24.162 1.00 96.50 82 ASP A CA 1
ATOM 622 C C . ASP A 1 82 ? -19.091 -3.693 23.566 1.00 96.50 82 ASP A C 1
ATOM 624 O O . ASP A 1 82 ? -20.089 -3.816 24.276 1.00 96.50 82 ASP A O 1
ATOM 628 N N . SER A 1 83 ? -19.179 -3.390 22.267 1.00 97.50 83 SER A N 1
ATOM 629 C CA . SER A 1 83 ? -20.436 -3.156 21.559 1.00 97.50 83 SER A CA 1
ATOM 630 C C . SER A 1 83 ? -20.462 -3.821 20.175 1.00 97.50 83 SER A C 1
ATOM 632 O O . SER A 1 83 ? -19.416 -3.934 19.529 1.00 97.50 83 SER A O 1
ATOM 634 N N . PRO A 1 84 ? -21.649 -4.216 19.669 1.00 97.62 84 PRO A N 1
ATOM 635 C CA . PRO A 1 84 ? -21.790 -4.733 18.306 1.00 97.62 84 PRO A CA 1
ATOM 636 C C . PRO A 1 84 ? -21.294 -3.759 17.231 1.00 97.62 84 PRO A C 1
ATOM 638 O O . PRO A 1 84 ? -20.758 -4.192 16.219 1.00 97.62 84 PRO A O 1
ATOM 641 N N . GLU A 1 85 ? -21.439 -2.451 17.460 1.00 97.75 85 GLU A N 1
ATOM 642 C CA . GLU A 1 85 ? -20.967 -1.414 16.539 1.00 97.75 85 GLU A CA 1
ATOM 643 C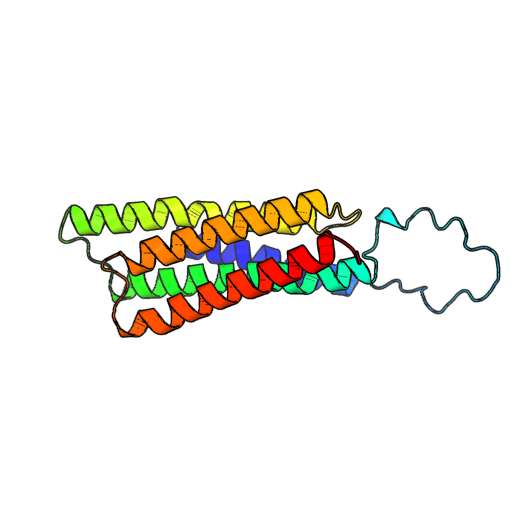 C . GLU A 1 85 ? -19.436 -1.388 16.455 1.00 97.75 85 GLU A C 1
ATOM 645 O O . GLU A 1 85 ? -18.879 -1.372 15.360 1.00 97.75 85 GLU A O 1
ATOM 650 N N . SER A 1 86 ? -18.738 -1.438 17.595 1.00 97.31 86 SER A N 1
ATOM 651 C CA . SER A 1 86 ? -17.272 -1.485 17.597 1.00 97.31 86 SER A CA 1
ATOM 652 C C . SER A 1 86 ? -16.749 -2.771 16.957 1.00 97.31 86 SER A C 1
ATOM 654 O O . SER A 1 86 ? -15.793 -2.714 16.190 1.00 97.31 86 SER A O 1
ATOM 656 N N . ILE A 1 87 ? -17.407 -3.909 17.194 1.00 97.88 87 ILE A N 1
ATOM 657 C CA . ILE A 1 87 ? -17.055 -5.182 16.547 1.00 97.88 87 ILE A CA 1
ATOM 658 C C . ILE A 1 87 ? -17.236 -5.084 15.025 1.00 97.88 87 ILE A C 1
ATOM 660 O O . ILE A 1 87 ? -16.298 -5.393 14.297 1.00 97.88 87 ILE A O 1
ATOM 664 N N . ALA A 1 88 ? -18.373 -4.566 14.547 1.00 97.94 88 ALA A N 1
ATOM 665 C CA . ALA A 1 88 ? -18.624 -4.386 13.116 1.00 97.94 88 ALA A CA 1
ATOM 666 C C . ALA A 1 88 ? -17.572 -3.483 12.446 1.00 97.94 88 ALA A C 1
ATOM 668 O O . ALA A 1 88 ? -17.077 -3.807 11.373 1.00 97.94 88 ALA A O 1
ATOM 669 N N . GLN A 1 89 ? -17.149 -2.400 13.108 1.00 98.06 89 GLN A N 1
ATOM 670 C CA . GLN A 1 89 ? -16.078 -1.541 12.590 1.00 98.06 89 GLN A CA 1
ATOM 671 C C . GLN A 1 89 ? -14.722 -2.265 12.503 1.00 98.06 89 GLN A C 1
ATOM 673 O O . GLN A 1 89 ? -13.945 -2.001 11.587 1.00 98.06 89 GLN A O 1
ATOM 678 N N . LEU A 1 90 ? -14.407 -3.167 13.443 1.00 98.06 90 LEU A N 1
ATOM 679 C CA . LEU A 1 90 ? -13.196 -3.994 13.364 1.00 98.06 90 LEU A CA 1
ATOM 680 C C . LEU A 1 90 ? -13.284 -5.022 12.231 1.00 98.06 90 LEU A C 1
ATOM 682 O O . LEU A 1 90 ? -12.277 -5.260 11.559 1.00 98.06 90 LEU A O 1
ATOM 686 N N . ASP A 1 91 ? -14.466 -5.597 12.009 1.00 97.75 91 ASP A N 1
ATOM 687 C CA . ASP A 1 91 ? -14.722 -6.524 10.907 1.00 97.75 91 ASP A CA 1
ATOM 688 C C . ASP A 1 91 ? -14.579 -5.817 9.553 1.00 97.75 91 ASP A C 1
ATOM 690 O O . ASP A 1 91 ? -13.854 -6.314 8.693 1.00 97.75 91 ASP A O 1
ATOM 694 N N . ASP A 1 92 ? -15.152 -4.619 9.392 1.00 97.62 92 ASP A N 1
ATOM 695 C CA . ASP A 1 92 ? -15.007 -3.800 8.181 1.00 97.62 92 ASP A CA 1
ATOM 696 C C . ASP A 1 92 ? -13.532 -3.492 7.880 1.00 97.62 92 ASP A C 1
ATOM 698 O O . ASP A 1 92 ? -13.082 -3.611 6.738 1.00 97.62 92 ASP A O 1
ATOM 702 N N . LEU A 1 93 ? -12.749 -3.136 8.908 1.00 97.44 93 LEU A N 1
ATOM 703 C CA . LEU A 1 93 ? -11.309 -2.892 8.781 1.00 97.44 93 LEU A CA 1
ATOM 704 C C . LEU A 1 93 ? -10.541 -4.148 8.368 1.00 97.44 93 LEU A C 1
ATOM 706 O O . LEU A 1 93 ? -9.640 -4.072 7.530 1.00 97.44 93 LEU A O 1
ATOM 710 N N . ALA A 1 94 ? -10.864 -5.297 8.962 1.00 96.12 94 ALA A N 1
ATOM 711 C CA . ALA A 1 94 ? -10.236 -6.565 8.617 1.00 96.12 94 ALA A CA 1
ATOM 712 C C . ALA A 1 94 ? -10.595 -7.003 7.189 1.00 96.12 94 ALA A C 1
ATOM 714 O O . ALA A 1 94 ? -9.718 -7.492 6.469 1.00 96.12 94 ALA A O 1
ATOM 715 N N . ASP A 1 95 ? -11.849 -6.789 6.781 1.00 96.50 95 ASP A N 1
ATOM 716 C CA . ASP A 1 95 ? -12.361 -7.145 5.463 1.00 96.50 95 ASP A CA 1
ATOM 717 C C . ASP A 1 95 ? -11.650 -6.366 4.362 1.00 96.50 95 ASP A C 1
ATOM 719 O O . ASP A 1 95 ? -11.170 -6.975 3.414 1.00 96.50 95 ASP A O 1
ATOM 723 N N . ILE A 1 96 ? -11.478 -5.048 4.512 1.00 95.75 96 ILE A N 1
ATOM 724 C CA . ILE A 1 96 ? -10.768 -4.271 3.491 1.00 95.75 96 ILE A CA 1
ATOM 725 C C . ILE A 1 96 ? -9.245 -4.471 3.537 1.00 95.75 96 ILE A C 1
ATOM 727 O O . ILE A 1 96 ? -8.578 -4.467 2.503 1.00 95.75 96 ILE A O 1
ATOM 731 N N . ALA A 1 97 ? -8.655 -4.666 4.721 1.00 96.56 97 ALA A N 1
ATOM 732 C CA . ALA A 1 97 ? -7.203 -4.778 4.850 1.00 96.56 97 ALA A CA 1
ATOM 733 C C . ALA A 1 97 ? -6.642 -6.071 4.238 1.00 96.56 97 ALA A C 1
ATOM 735 O O . ALA A 1 97 ? -5.456 -6.115 3.900 1.00 96.56 97 ALA A O 1
ATOM 736 N N . LYS A 1 98 ? -7.472 -7.112 4.076 1.00 95.62 98 LYS A N 1
ATOM 737 C CA . LYS A 1 98 ? -7.066 -8.364 3.418 1.00 95.62 98 LYS A CA 1
ATOM 738 C C . LYS A 1 98 ? -6.725 -8.169 1.938 1.00 95.62 98 LYS A C 1
ATOM 740 O O . LYS A 1 98 ? -5.897 -8.910 1.420 1.00 95.62 98 LYS A O 1
ATOM 745 N N . ASP A 1 99 ? -7.291 -7.146 1.294 1.00 97.38 99 ASP A N 1
ATOM 746 C CA . ASP A 1 99 ? -7.101 -6.875 -0.134 1.00 97.38 99 ASP A CA 1
ATOM 747 C C . ASP A 1 99 ? -5.769 -6.169 -0.430 1.00 97.38 99 ASP A C 1
ATOM 749 O O . ASP A 1 99 ? -5.331 -6.126 -1.584 1.00 97.38 99 ASP A O 1
ATOM 753 N N . ILE A 1 100 ? -5.090 -5.638 0.600 1.00 97.94 100 ILE A N 1
ATOM 754 C CA . ILE A 1 100 ? -3.779 -4.994 0.443 1.00 97.94 100 ILE A CA 1
ATOM 755 C C . ILE A 1 100 ? -2.753 -6.003 -0.073 1.00 97.94 100 ILE A C 1
ATOM 757 O O . ILE A 1 100 ? -2.061 -5.714 -1.044 1.00 97.94 100 ILE A O 1
ATOM 761 N N . SER A 1 101 ? -2.643 -7.171 0.568 1.00 97.12 101 SER A N 1
ATOM 762 C CA . SER A 1 101 ? -1.578 -8.131 0.250 1.00 97.12 101 SER A CA 1
ATOM 763 C C . SER A 1 101 ? -1.669 -8.652 -1.192 1.00 97.12 101 SER A C 1
ATOM 765 O O . SER A 1 101 ? -0.663 -8.552 -1.886 1.00 97.12 101 SER A O 1
ATOM 767 N N . PRO A 1 102 ? -2.833 -9.115 -1.696 1.00 97.50 102 PRO A N 1
ATOM 768 C CA . PRO A 1 102 ? -2.964 -9.504 -3.101 1.00 97.50 102 PRO A CA 1
ATOM 769 C C . PRO A 1 102 ? -2.717 -8.345 -4.072 1.00 97.50 102 PRO A C 1
ATOM 771 O O . PRO A 1 102 ? -2.128 -8.543 -5.122 1.00 97.50 102 PRO A O 1
ATOM 774 N N . SER A 1 103 ? -3.120 -7.117 -3.727 1.00 98.44 103 SER A N 1
ATOM 775 C CA . SER A 1 103 ? -2.892 -5.960 -4.608 1.00 98.44 103 SER A CA 1
ATOM 776 C C . SER A 1 103 ? -1.415 -5.550 -4.683 1.00 98.44 103 SER A C 1
ATOM 778 O O . SER A 1 103 ? -0.973 -5.039 -5.709 1.00 98.44 103 SER A O 1
ATOM 780 N N . VAL A 1 104 ? -0.654 -5.745 -3.599 1.00 98.44 104 VAL A N 1
ATOM 781 C CA . VAL A 1 104 ? 0.807 -5.575 -3.597 1.00 98.44 104 VAL A CA 1
ATOM 782 C C . VAL A 1 104 ? 1.473 -6.658 -4.438 1.00 98.44 104 VAL A C 1
ATOM 784 O O . VAL A 1 104 ? 2.364 -6.327 -5.211 1.00 98.44 104 VAL A O 1
ATOM 787 N N . ASP A 1 105 ? 1.030 -7.909 -4.307 1.00 97.81 105 ASP A N 1
ATOM 788 C CA . ASP A 1 105 ? 1.545 -9.043 -5.081 1.00 97.81 105 ASP A CA 1
ATOM 789 C C . ASP A 1 105 ? 1.305 -8.851 -6.587 1.00 97.81 105 ASP A C 1
ATOM 791 O O . ASP A 1 105 ? 2.249 -8.881 -7.370 1.00 97.81 105 ASP A O 1
ATOM 795 N N . ASP A 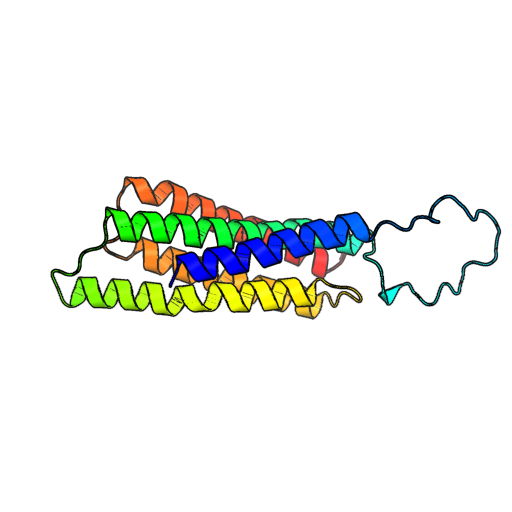1 106 ? 0.076 -8.497 -6.986 1.00 98.19 106 ASP A N 1
ATOM 796 C CA . ASP A 1 106 ? -0.273 -8.170 -8.376 1.00 98.19 106 ASP A CA 1
ATOM 797 C C . ASP A 1 106 ? 0.636 -7.061 -8.945 1.00 98.19 106 ASP A C 1
ATOM 799 O O . ASP A 1 106 ? 1.126 -7.149 -10.075 1.00 98.19 106 ASP A O 1
ATOM 803 N N . LEU A 1 107 ? 0.876 -6.000 -8.160 1.00 98.44 107 LEU A N 1
ATOM 804 C CA . LEU A 1 107 ? 1.772 -4.916 -8.558 1.00 98.44 107 LEU A CA 1
ATOM 805 C C . LEU A 1 107 ? 3.218 -5.412 -8.681 1.00 98.44 107 LEU A C 1
ATOM 807 O O . LEU A 1 107 ? 3.853 -5.140 -9.695 1.00 98.44 107 LEU A O 1
ATOM 811 N N . ALA A 1 108 ? 3.727 -6.151 -7.696 1.00 97.50 108 ALA A N 1
ATOM 812 C CA . ALA A 1 108 ? 5.086 -6.686 -7.708 1.00 97.50 108 ALA A CA 1
ATOM 813 C C . ALA A 1 108 ? 5.329 -7.594 -8.921 1.00 97.50 108 ALA A C 1
ATOM 815 O O . ALA A 1 108 ? 6.309 -7.405 -9.638 1.00 97.50 108 ALA A O 1
ATOM 816 N N . LEU A 1 109 ? 4.406 -8.513 -9.207 1.00 96.38 109 LEU A N 1
ATOM 817 C CA . LEU A 1 109 ? 4.482 -9.408 -10.361 1.00 96.38 109 LEU A CA 1
ATOM 818 C C . LEU A 1 109 ? 4.485 -8.638 -11.686 1.00 96.38 109 LEU A C 1
ATOM 820 O O . LEU A 1 109 ? 5.265 -8.964 -12.575 1.00 96.38 109 LEU A O 1
ATOM 824 N N . SER A 1 110 ? 3.672 -7.581 -11.805 1.00 96.88 110 SER A N 1
ATOM 825 C CA . SER A 1 110 ? 3.638 -6.748 -13.018 1.00 96.88 110 SER A CA 1
ATOM 826 C C . SER A 1 110 ? 4.902 -5.921 -13.258 1.00 96.88 110 SER A C 1
ATOM 828 O O . SER A 1 110 ? 5.091 -5.402 -14.354 1.00 96.88 110 SER A O 1
ATOM 830 N N . LEU A 1 111 ? 5.754 -5.779 -12.239 1.00 95.81 111 LEU A N 1
ATOM 831 C CA . LEU A 1 111 ? 6.992 -5.021 -12.336 1.00 95.81 111 LEU A CA 1
ATOM 832 C C . LEU A 1 111 ? 8.161 -5.860 -12.848 1.00 95.81 111 LEU A C 1
ATOM 834 O O . LEU A 1 111 ? 9.176 -5.260 -13.162 1.00 95.81 111 LEU A O 1
ATOM 838 N N . TYR A 1 112 ? 8.068 -7.188 -12.947 1.00 93.81 112 TYR A N 1
ATOM 839 C CA . TYR A 1 112 ? 9.155 -7.997 -13.510 1.00 93.81 112 TYR A CA 1
ATOM 840 C C . TYR A 1 112 ? 9.216 -7.893 -15.048 1.00 93.81 112 TYR A C 1
ATOM 842 O O . TYR A 1 112 ? 8.167 -7.791 -15.685 1.00 93.81 112 TYR A O 1
ATOM 850 N N . PRO A 1 113 ? 10.414 -7.927 -15.669 1.00 91.12 113 PRO A N 1
ATOM 851 C CA . PRO A 1 113 ? 10.548 -7.878 -17.122 1.00 91.12 113 PRO A CA 1
ATOM 852 C C . PRO A 1 113 ? 9.920 -9.094 -17.837 1.00 91.12 113 PRO A C 1
ATOM 854 O O . PRO A 1 113 ? 9.966 -10.203 -17.293 1.00 91.12 113 PRO A O 1
ATOM 857 N N . PRO A 1 114 ? 9.388 -8.916 -19.065 1.00 91.88 114 PRO A N 1
ATOM 858 C CA . PRO A 1 114 ? 9.174 -7.635 -19.745 1.00 91.88 114 PRO A CA 1
ATOM 859 C C . PRO A 1 114 ? 8.021 -6.847 -19.099 1.00 91.88 114 PRO A C 1
ATOM 861 O O . PRO A 1 114 ? 6.935 -7.382 -18.878 1.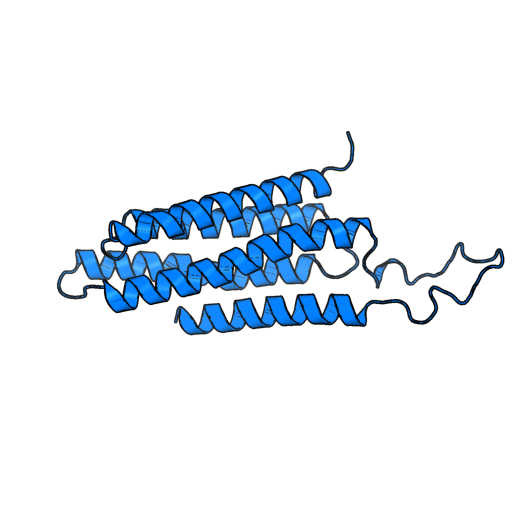00 91.88 114 PRO A O 1
ATOM 864 N N . VAL A 1 115 ? 8.253 -5.563 -18.805 1.00 93.06 115 VAL A N 1
ATOM 865 C CA . VAL A 1 115 ? 7.304 -4.736 -18.042 1.00 93.06 115 VAL A CA 1
ATOM 866 C C . VAL A 1 115 ? 6.206 -4.187 -18.956 1.00 93.06 115 VAL A C 1
ATOM 868 O O . VAL A 1 115 ? 6.468 -3.375 -19.842 1.00 93.06 115 VAL A O 1
ATOM 871 N N . ASP A 1 116 ? 4.954 -4.571 -18.703 1.00 94.69 116 ASP A N 1
ATOM 872 C CA . ASP A 1 116 ? 3.784 -3.973 -19.355 1.00 94.69 116 ASP A CA 1
ATOM 873 C C . ASP A 1 116 ? 3.259 -2.777 -18.548 1.00 94.69 116 ASP A C 1
ATOM 875 O O . ASP A 1 116 ? 2.621 -2.927 -17.502 1.00 94.69 116 ASP A O 1
ATOM 879 N N . TYR A 1 117 ? 3.485 -1.570 -19.070 1.00 95.50 117 TYR A N 1
ATOM 880 C CA . TYR A 1 117 ? 3.154 -0.315 -18.388 1.00 95.50 117 TYR A CA 1
ATOM 881 C C . TYR A 1 117 ? 1.649 -0.156 -18.167 1.00 95.50 117 TYR A C 1
ATOM 883 O O . TYR A 1 117 ? 1.240 0.446 -17.173 1.00 95.50 117 TYR A O 1
ATOM 891 N N . SER A 1 118 ? 0.823 -0.741 -19.040 1.00 96.00 118 SER A N 1
ATOM 892 C CA . SER A 1 118 ? -0.634 -0.710 -18.884 1.00 96.00 118 SER A CA 1
ATOM 893 C C . SER A 1 118 ? -1.068 -1.544 -17.679 1.00 96.00 118 SER A C 1
ATOM 895 O O . SER A 1 118 ? -1.896 -1.107 -16.875 1.00 96.00 118 SER A O 1
ATOM 897 N N . THR A 1 119 ? -0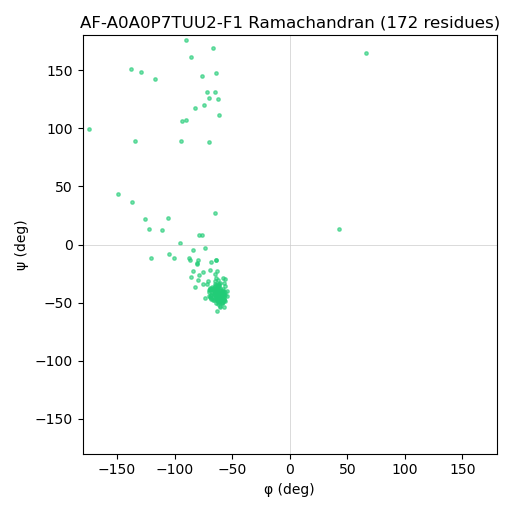.472 -2.730 -17.519 1.00 97.38 119 THR A N 1
ATOM 898 C CA . THR A 1 119 ? -0.724 -3.612 -16.373 1.00 97.38 119 THR A CA 1
ATOM 899 C C . THR A 1 119 ? -0.190 -3.002 -15.074 1.00 97.38 119 THR A C 1
ATOM 901 O O . THR A 1 119 ? -0.899 -3.011 -14.064 1.00 97.38 119 THR A O 1
ATOM 904 N N . VAL A 1 120 ? 1.002 -2.392 -15.093 1.00 97.81 120 VAL A N 1
ATOM 905 C CA . VAL A 1 120 ? 1.552 -1.682 -13.924 1.00 97.81 120 VAL A CA 1
ATOM 906 C C . VAL A 1 120 ? 0.647 -0.522 -13.506 1.00 97.81 120 VAL A C 1
ATOM 908 O O . VAL A 1 120 ? 0.328 -0.397 -12.323 1.00 97.81 120 VAL A O 1
ATOM 911 N N . GLU A 1 121 ? 0.180 0.307 -14.447 1.00 97.62 121 GLU A N 1
ATOM 912 C CA . GLU A 1 121 ? -0.730 1.418 -14.139 1.00 97.62 121 GLU A CA 1
ATOM 913 C C . GLU A 1 121 ? -2.038 0.918 -13.513 1.00 97.62 121 GLU A C 1
ATOM 915 O O . GLU A 1 121 ? -2.490 1.463 -12.498 1.00 97.62 121 GLU A O 1
ATOM 920 N N . LEU A 1 122 ? -2.628 -0.139 -14.079 1.00 98.19 122 LEU A N 1
ATOM 921 C CA . LEU A 1 122 ? -3.845 -0.758 -13.559 1.00 98.19 122 LEU A CA 1
ATOM 922 C C . LEU A 1 122 ? -3.648 -1.253 -12.119 1.00 98.19 122 LEU A C 1
ATOM 924 O O . LEU A 1 122 ? -4.446 -0.921 -11.235 1.00 98.19 122 LEU A O 1
ATOM 928 N N . ASN A 1 123 ? -2.577 -2.007 -11.868 1.00 98.56 123 ASN A N 1
ATOM 929 C CA . ASN A 1 123 ? -2.295 -2.587 -10.557 1.00 98.56 123 ASN A CA 1
ATOM 930 C C . ASN A 1 123 ? -1.928 -1.514 -9.522 1.00 98.56 123 ASN A C 1
ATOM 932 O O . ASN A 1 123 ? -2.407 -1.562 -8.386 1.00 98.56 123 ASN A O 1
ATOM 936 N N . ALA A 1 124 ? -1.182 -0.479 -9.917 1.00 98.50 124 ALA A N 1
ATOM 937 C CA . ALA A 1 124 ? -0.896 0.675 -9.068 1.00 98.50 124 ALA A CA 1
ATOM 938 C C . ALA A 1 124 ? -2.183 1.433 -8.692 1.00 98.50 124 ALA A C 1
ATOM 940 O O . ALA A 1 124 ? -2.382 1.782 -7.524 1.00 98.50 124 ALA A O 1
ATOM 941 N N . CYS A 1 125 ? -3.097 1.643 -9.649 1.00 98.44 125 CYS A N 1
ATOM 942 C CA . CYS A 1 125 ? -4.408 2.248 -9.398 1.00 98.44 125 CYS A CA 1
ATOM 943 C C . CYS A 1 125 ? -5.267 1.406 -8.447 1.00 98.44 125 CYS A C 1
ATOM 945 O O . CYS A 1 125 ? -5.904 1.954 -7.539 1.00 98.44 125 CYS A O 1
ATOM 947 N N . LYS A 1 126 ? -5.282 0.082 -8.640 1.00 98.56 126 LYS A N 1
ATOM 948 C CA . LYS A 1 126 ? -6.000 -0.863 -7.779 1.00 98.56 126 LYS A CA 1
ATOM 949 C C . LYS A 1 126 ? -5.477 -0.788 -6.346 1.00 98.56 126 LYS A C 1
ATOM 951 O O . LYS A 1 126 ? -6.259 -0.524 -5.432 1.00 98.56 126 LYS A O 1
ATOM 956 N N . LEU A 1 127 ? -4.163 -0.917 -6.150 1.00 98.75 127 LEU A N 1
ATOM 957 C CA . LEU A 1 127 ? -3.541 -0.832 -4.829 1.00 98.75 127 LEU A CA 1
ATOM 958 C C . LEU A 1 127 ? -3.815 0.519 -4.157 1.00 98.75 127 LEU A C 1
ATOM 960 O O . LEU A 1 127 ? -4.223 0.564 -2.998 1.00 98.75 127 LEU A O 1
ATOM 964 N N . ALA A 1 128 ? -3.657 1.628 -4.883 1.00 98.75 128 ALA A N 1
ATOM 965 C CA . ALA A 1 128 ? -3.932 2.955 -4.341 1.00 98.75 128 ALA A CA 1
ATOM 966 C C . ALA A 1 128 ? -5.400 3.119 -3.907 1.00 98.75 128 ALA A C 1
ATOM 968 O O . ALA A 1 128 ? -5.668 3.710 -2.861 1.00 98.75 128 ALA A O 1
ATOM 969 N N . THR A 1 129 ? -6.346 2.571 -4.675 1.00 98.62 129 THR A N 1
ATOM 970 C CA . THR A 1 129 ? -7.775 2.545 -4.321 1.00 98.62 129 THR A CA 1
ATOM 971 C C . THR A 1 129 ? -8.015 1.778 -3.023 1.00 98.62 129 THR A C 1
ATOM 973 O O . THR A 1 129 ? -8.683 2.294 -2.125 1.00 98.62 129 THR A O 1
ATOM 976 N N . VAL A 1 130 ? -7.431 0.582 -2.892 1.00 98.50 130 VAL A N 1
ATOM 977 C CA . VAL A 1 130 ? -7.524 -0.230 -1.669 1.00 98.50 130 VAL A CA 1
ATOM 978 C C . VAL A 1 130 ? -6.969 0.543 -0.473 1.00 98.50 130 VAL A C 1
ATOM 980 O O . VAL A 1 130 ? -7.664 0.699 0.527 1.00 98.50 130 VAL A O 1
ATOM 983 N N . LEU A 1 131 ? -5.764 1.110 -0.584 1.00 98.62 131 LEU A N 1
ATOM 984 C CA . LEU A 1 131 ? -5.138 1.867 0.505 1.00 98.62 131 LEU A CA 1
ATOM 985 C C . LEU A 1 131 ? -5.964 3.082 0.925 1.00 98.62 131 LEU A C 1
ATOM 987 O O . LEU A 1 131 ? -6.149 3.314 2.119 1.00 98.62 131 LEU A O 1
ATOM 991 N N . LYS A 1 132 ? -6.495 3.846 -0.035 1.00 98.62 132 LYS A N 1
ATOM 992 C CA . LYS A 1 132 ? -7.365 4.991 0.259 1.00 98.62 132 LYS A CA 1
ATOM 993 C C . LYS A 1 132 ? -8.617 4.560 1.016 1.00 98.62 132 LYS A C 1
ATOM 995 O O . LYS A 1 132 ? -8.945 5.187 2.018 1.00 98.62 132 LYS A O 1
ATOM 1000 N N . LYS A 1 133 ? -9.257 3.463 0.598 1.00 98.44 133 LYS A N 1
ATOM 1001 C CA . LYS A 1 133 ? -10.442 2.920 1.272 1.00 98.44 133 LYS A CA 1
ATOM 1002 C C . LYS A 1 133 ? -10.123 2.439 2.692 1.00 98.44 133 LYS A C 1
ATOM 1004 O O . LYS A 1 133 ? -10.879 2.725 3.613 1.00 98.44 133 LYS A O 1
ATOM 1009 N N . VAL A 1 134 ? -8.981 1.779 2.899 1.00 98.25 134 VAL A N 1
ATOM 1010 C CA . VAL A 1 134 ? -8.514 1.381 4.242 1.00 98.25 134 VAL A CA 1
ATOM 1011 C C . VAL A 1 134 ? -8.321 2.604 5.135 1.00 98.25 134 VAL A C 1
ATOM 1013 O O . VAL A 1 134 ? -8.792 2.614 6.271 1.00 98.25 134 VAL A O 1
ATOM 1016 N N . LEU A 1 135 ? -7.652 3.647 4.637 1.00 98.50 135 LEU A N 1
ATOM 1017 C CA . LEU A 1 135 ? -7.413 4.883 5.387 1.00 98.50 135 LEU A CA 1
ATOM 1018 C C . LEU A 1 135 ? -8.716 5.629 5.702 1.00 98.50 135 LEU A C 1
ATOM 1020 O O . LEU A 1 135 ? -8.861 6.159 6.801 1.00 98.50 135 LEU A O 1
ATOM 1024 N N . GLU A 1 136 ? -9.668 5.646 4.770 1.00 98.31 136 GLU A N 1
ATOM 1025 C CA . GLU A 1 136 ? -10.991 6.243 4.958 1.00 98.31 136 GLU A CA 1
ATOM 1026 C C . GLU A 1 136 ? -11.800 5.517 6.040 1.00 98.31 136 GLU A C 1
ATOM 1028 O O . GLU A 1 136 ? -12.260 6.156 6.987 1.00 98.31 136 GLU A O 1
ATOM 1033 N N . ILE A 1 137 ? -11.901 4.185 5.961 1.00 97.88 137 ILE A N 1
ATOM 1034 C CA . ILE A 1 137 ? -12.596 3.372 6.972 1.00 97.88 137 ILE A CA 1
ATOM 1035 C C . ILE A 1 137 ? -11.893 3.504 8.326 1.00 97.88 137 ILE A C 1
ATOM 1037 O O . ILE A 1 137 ? -12.550 3.675 9.350 1.00 97.88 137 ILE A O 1
ATOM 1041 N N . THR A 1 138 ? -10.555 3.516 8.342 1.00 98.00 138 THR A N 1
ATOM 1042 C CA . THR A 1 138 ? -9.787 3.744 9.574 1.00 98.00 138 THR A CA 1
ATOM 1043 C C . THR A 1 138 ? -10.153 5.080 10.199 1.00 98.00 138 THR A C 1
ATOM 1045 O O . THR A 1 138 ? -10.503 5.109 11.376 1.00 98.00 138 THR A O 1
ATOM 1048 N N . ARG A 1 139 ? -10.150 6.165 9.416 1.00 97.81 139 ARG A N 1
ATOM 1049 C CA . ARG A 1 139 ? -10.506 7.511 9.882 1.00 97.81 139 ARG A CA 1
ATOM 1050 C C . ARG A 1 139 ? -11.913 7.577 10.477 1.00 97.81 139 ARG A C 1
ATOM 1052 O O . ARG A 1 139 ? -12.117 8.307 11.441 1.00 97.81 139 ARG A O 1
ATOM 1059 N N . ALA A 1 140 ? -12.867 6.859 9.888 1.00 97.19 140 ALA A N 1
ATOM 1060 C CA . ALA A 1 140 ? -14.262 6.845 10.327 1.00 97.19 140 ALA A CA 1
ATOM 1061 C C . ALA A 1 140 ? -14.523 5.919 11.530 1.00 97.19 140 ALA A C 1
ATOM 1063 O O . ALA A 1 140 ? -15.570 6.017 12.166 1.00 97.19 140 ALA A O 1
ATOM 1064 N N . SER A 1 141 ? -13.595 5.012 11.835 1.00 97.31 141 SER A N 1
ATOM 1065 C CA . SER A 1 141 ? -13.749 4.021 12.899 1.00 97.31 141 SER A CA 1
ATOM 1066 C C . SER A 1 141 ? -13.335 4.542 14.278 1.00 97.31 141 SER A C 1
ATOM 1068 O O . SER A 1 141 ? -12.518 5.455 14.415 1.00 97.31 141 SER A O 1
ATOM 1070 N N . HIS A 1 142 ? -13.805 3.860 15.322 1.00 97.62 142 HIS A N 1
ATOM 1071 C CA . HIS A 1 142 ? -13.427 4.132 16.709 1.00 97.62 142 HIS A CA 1
ATOM 1072 C C . HIS A 1 142 ? -11.939 3.895 17.019 1.00 97.62 142 HIS A C 1
ATOM 1074 O O . HIS A 1 142 ? -11.482 4.310 18.085 1.00 97.62 142 HIS A O 1
ATOM 1080 N N . VAL A 1 143 ? -11.179 3.221 16.141 1.00 97.19 143 VAL A N 1
ATOM 1081 C CA . VAL A 1 143 ? -9.753 2.960 16.392 1.00 97.19 143 VAL A CA 1
ATOM 1082 C C . VAL A 1 143 ? -8.864 4.157 16.060 1.00 97.19 143 VAL A C 1
ATOM 1084 O O . VAL A 1 143 ? -7.719 4.186 16.505 1.00 97.19 143 VAL A O 1
ATOM 1087 N N . CYS A 1 144 ? -9.362 5.132 15.293 1.00 97.56 144 CYS A N 1
ATOM 1088 C CA . CYS A 1 144 ? -8.620 6.335 14.933 1.00 97.56 144 CYS A CA 1
ATOM 1089 C C . CYS A 1 144 ? -8.927 7.463 15.920 1.00 97.56 144 CYS A C 1
ATOM 1091 O O . CYS A 1 144 ? -9.999 8.066 15.884 1.00 97.56 144 CYS A O 1
ATOM 1093 N N . LEU A 1 145 ? -7.970 7.774 16.792 1.00 95.88 145 LEU A N 1
ATOM 1094 C CA . LEU A 1 145 ? -8.070 8.912 17.705 1.00 95.88 145 LEU A CA 1
ATOM 1095 C C . LEU A 1 145 ? -7.486 10.180 17.063 1.00 95.88 145 LEU A C 1
ATOM 1097 O O . LEU A 1 145 ? -6.923 10.150 15.971 1.00 95.88 145 LEU A O 1
ATOM 1101 N N . GLU A 1 146 ? -7.588 11.319 17.746 1.00 95.00 146 GLU A N 1
ATOM 1102 C CA . GLU A 1 146 ? -7.065 12.602 17.247 1.00 95.00 146 GLU A CA 1
ATOM 1103 C C . GLU A 1 146 ? -5.564 12.532 16.907 1.00 95.00 146 GLU A C 1
ATOM 1105 O O . GLU A 1 146 ? -5.135 13.003 15.855 1.00 95.00 146 GLU A O 1
ATOM 1110 N N . ALA A 1 147 ? -4.775 11.846 17.741 1.00 93.44 147 ALA A N 1
ATOM 1111 C CA . ALA A 1 147 ? -3.347 11.630 17.505 1.00 93.44 147 ALA A CA 1
ATOM 1112 C C . ALA A 1 147 ? -3.052 10.811 16.230 1.00 93.44 147 ALA A C 1
ATOM 1114 O O . ALA A 1 147 ? -1.961 10.917 15.662 1.00 93.44 147 ALA A O 1
ATOM 1115 N N . ASP A 1 148 ? -4.016 10.011 15.764 1.00 95.56 148 ASP A N 1
ATOM 1116 C CA . ASP A 1 148 ? -3.868 9.136 14.605 1.00 95.56 148 ASP A CA 1
ATOM 1117 C C . ASP A 1 148 ? -4.116 9.852 13.268 1.00 95.56 148 ASP A C 1
ATOM 1119 O O . ASP A 1 148 ? -3.564 9.446 12.243 1.00 95.56 148 ASP A O 1
ATOM 1123 N N . GLN A 1 149 ? -4.861 10.963 13.266 1.00 95.38 149 GLN A N 1
ATOM 1124 C CA . GLN A 1 149 ? -5.217 11.694 12.038 1.00 95.38 149 GLN A CA 1
ATOM 1125 C C . GLN A 1 149 ? -3.985 12.085 11.210 1.00 95.38 149 GLN A C 1
ATOM 1127 O O . GLN A 1 149 ? -3.965 11.917 9.991 1.00 95.38 149 GLN A O 1
ATOM 1132 N N . SER A 1 150 ? -2.914 12.507 11.887 1.00 97.25 150 SER A N 1
ATOM 1133 C CA . SER A 1 150 ? -1.665 12.937 11.250 1.00 97.25 150 SER A CA 1
ATOM 1134 C C . SER A 1 150 ? -1.032 11.864 10.356 1.00 97.25 150 SER A C 1
ATOM 1136 O O . SER A 1 150 ? -0.583 12.158 9.246 1.00 97.25 150 SER A O 1
ATOM 1138 N N . TRP A 1 151 ? -0.999 10.603 10.802 1.00 97.88 151 TRP A N 1
ATOM 1139 C CA . TRP A 1 151 ? -0.404 9.534 10.002 1.00 97.88 151 TRP A CA 1
ATOM 1140 C C . TRP A 1 151 ? -1.358 9.054 8.909 1.00 97.88 151 TRP A C 1
ATOM 1142 O O . TRP A 1 151 ? -0.885 8.651 7.846 1.00 97.88 151 TRP A O 1
ATOM 1152 N N . VAL A 1 152 ? -2.674 9.117 9.139 1.00 98.25 152 VAL A N 1
ATOM 1153 C CA . VAL A 1 152 ? -3.684 8.780 8.125 1.00 98.25 152 VAL A CA 1
ATOM 1154 C C . VAL A 1 152 ? -3.582 9.748 6.944 1.00 98.25 152 VAL A C 1
ATOM 1156 O O . VAL A 1 152 ? -3.529 9.318 5.792 1.00 98.25 152 VAL A O 1
ATOM 1159 N N . GLU A 1 153 ? -3.499 11.050 7.220 1.00 98.06 153 GLU A N 1
ATOM 1160 C CA . GLU A 1 153 ? -3.323 12.093 6.205 1.00 98.06 153 GLU A CA 1
ATOM 1161 C C . GLU A 1 153 ? -1.992 11.959 5.467 1.00 98.06 153 GLU A C 1
ATOM 1163 O O . GLU A 1 153 ? -1.967 11.964 4.235 1.00 98.06 153 GLU A O 1
ATOM 1168 N N . PHE A 1 154 ? -0.896 11.763 6.207 1.00 98.44 154 PHE A N 1
ATOM 1169 C CA . PHE A 1 154 ? 0.425 11.564 5.618 1.00 98.44 154 PHE A CA 1
ATOM 1170 C C . PHE A 1 154 ? 0.450 10.372 4.652 1.00 98.44 154 PHE A C 1
ATOM 1172 O O . PHE A 1 154 ? 0.940 10.496 3.529 1.00 98.44 154 PHE A O 1
ATOM 1179 N N . LEU A 1 155 ? -0.100 9.221 5.058 1.00 98.62 155 LEU A N 1
ATOM 1180 C CA . LEU A 1 155 ? -0.153 8.042 4.193 1.00 98.62 155 LEU A CA 1
ATOM 1181 C C . LEU A 1 155 ? -1.073 8.258 2.991 1.00 98.62 155 LEU A C 1
ATOM 1183 O O . LEU A 1 155 ? -0.718 7.838 1.893 1.00 98.62 155 LEU A O 1
ATOM 1187 N N . GLY A 1 156 ? -2.200 8.953 3.159 1.00 98.44 156 GLY A N 1
ATOM 1188 C CA . GLY A 1 156 ? -3.069 9.326 2.042 1.00 98.44 156 GLY A CA 1
ATOM 1189 C C . GLY A 1 156 ? -2.335 10.175 0.999 1.00 98.44 156 GLY A C 1
ATOM 1190 O O . GLY A 1 156 ? -2.396 9.877 -0.195 1.00 98.44 156 GLY A O 1
ATOM 1191 N N . GLY A 1 157 ? -1.571 11.175 1.450 1.00 98.50 157 GLY A N 1
ATOM 1192 C CA . GLY A 1 157 ? -0.728 12.001 0.584 1.00 98.50 157 GLY A CA 1
ATOM 1193 C C . GLY A 1 157 ? 0.394 11.209 -0.092 1.00 98.50 157 GLY A C 1
ATOM 1194 O O . GLY A 1 157 ? 0.637 11.383 -1.284 1.00 98.50 157 GLY A O 1
ATOM 1195 N N . ALA A 1 158 ? 1.042 10.291 0.630 1.00 98.56 158 ALA A N 1
ATOM 1196 C CA . ALA A 1 158 ? 2.083 9.430 0.072 1.00 98.56 158 ALA A CA 1
ATOM 1197 C C . ALA A 1 158 ? 1.541 8.483 -1.013 1.00 98.56 158 ALA A C 1
ATOM 1199 O O . ALA A 1 158 ? 2.200 8.285 -2.035 1.00 98.56 158 ALA A O 1
ATOM 1200 N N . VAL A 1 159 ? 0.347 7.916 -0.816 1.00 98.69 159 VAL A N 1
ATOM 1201 C CA . VAL A 1 159 ? -0.321 7.074 -1.821 1.00 98.69 159 VAL A CA 1
ATOM 1202 C C . VAL A 1 159 ? -0.631 7.883 -3.075 1.00 98.69 159 VAL A C 1
ATOM 1204 O O . VAL A 1 159 ? -0.304 7.446 -4.175 1.00 98.69 159 VAL A O 1
ATOM 1207 N N . GLU A 1 160 ? -1.208 9.075 -2.920 1.00 98.50 160 GLU A N 1
ATOM 1208 C CA . GLU A 1 160 ? -1.525 9.942 -4.056 1.00 98.50 160 GLU A CA 1
ATOM 1209 C C . GLU A 1 160 ? -0.268 10.353 -4.828 1.00 98.50 160 GLU A C 1
ATOM 1211 O O . GLU A 1 160 ? -0.202 10.176 -6.041 1.00 98.50 160 GLU A O 1
ATOM 1216 N N . HIS A 1 161 ? 0.761 10.829 -4.124 1.00 98.31 161 HIS A N 1
ATOM 1217 C CA . HIS A 1 161 ? 2.022 11.249 -4.730 1.00 98.31 161 HIS A CA 1
ATOM 1218 C C . HIS A 1 161 ? 2.665 10.134 -5.568 1.00 98.31 161 HIS A C 1
ATOM 1220 O O . HIS A 1 161 ? 3.050 10.361 -6.716 1.00 98.31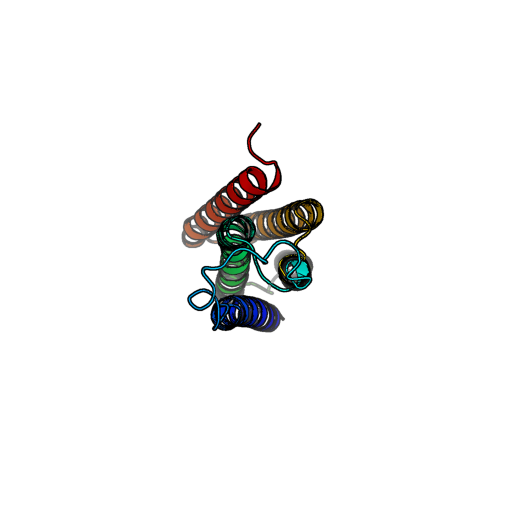 161 HIS A O 1
ATOM 1226 N N . ASN A 1 162 ? 2.775 8.922 -5.013 1.00 98.50 162 ASN A N 1
ATOM 1227 C CA . ASN A 1 162 ? 3.394 7.810 -5.731 1.00 98.50 162 ASN A CA 1
ATOM 1228 C C . ASN A 1 162 ? 2.538 7.333 -6.910 1.00 98.50 162 ASN A C 1
ATOM 1230 O O . ASN A 1 162 ? 3.091 7.050 -7.969 1.00 98.50 162 ASN A O 1
ATOM 1234 N N . LEU A 1 163 ? 1.207 7.309 -6.770 1.00 98.44 163 LEU A N 1
ATOM 1235 C CA . LEU A 1 163 ? 0.312 6.965 -7.875 1.00 98.44 163 LEU A CA 1
ATOM 1236 C C . LEU A 1 163 ? 0.449 7.951 -9.040 1.00 98.44 163 LEU A C 1
ATOM 1238 O O . LEU A 1 163 ? 0.561 7.527 -10.187 1.00 98.44 163 LEU A O 1
ATOM 1242 N N . GLN A 1 164 ? 0.453 9.257 -8.760 1.00 98.06 164 GLN A N 1
ATOM 1243 C CA . GLN A 1 164 ? 0.581 10.276 -9.805 1.00 98.06 164 GLN A CA 1
ATOM 1244 C C . GLN A 1 164 ? 1.927 10.183 -10.519 1.00 98.06 164 GLN A C 1
ATOM 1246 O O . GLN A 1 164 ? 1.990 10.281 -11.742 1.00 98.06 164 GLN A O 1
ATOM 1251 N N . LYS A 1 165 ? 3.004 9.923 -9.770 1.00 97.44 165 LYS A N 1
ATOM 1252 C CA . LYS A 1 165 ? 4.326 9.719 -10.360 1.00 97.44 165 LYS A CA 1
ATOM 1253 C C . LYS A 1 165 ? 4.389 8.450 -11.217 1.00 97.44 165 LYS A C 1
ATOM 1255 O O . LYS A 1 165 ? 4.977 8.501 -12.290 1.00 97.44 165 LYS A O 1
ATOM 1260 N N . ALA A 1 166 ? 3.776 7.348 -10.781 1.00 96.75 166 ALA A N 1
ATOM 1261 C CA . ALA A 1 166 ? 3.691 6.128 -11.583 1.00 96.75 166 ALA A CA 1
ATOM 1262 C C . ALA A 1 166 ? 2.934 6.380 -12.898 1.00 96.75 166 ALA A C 1
ATOM 1264 O O . ALA A 1 166 ? 3.466 6.090 -13.962 1.00 96.75 166 ALA A O 1
ATOM 1265 N N . LYS A 1 167 ? 1.763 7.031 -12.840 1.00 96.56 167 LYS A N 1
ATOM 1266 C CA . LYS A 1 167 ? 0.973 7.398 -14.031 1.00 96.56 167 LYS A CA 1
ATOM 1267 C C . LYS A 1 167 ? 1.728 8.282 -15.017 1.00 96.56 167 LYS A C 1
ATOM 1269 O O . LYS A 1 167 ? 1.660 8.074 -16.222 1.00 96.56 167 LYS A O 1
ATOM 1274 N N . ALA A 1 168 ? 2.462 9.270 -14.509 1.00 95.94 168 ALA A N 1
ATOM 1275 C CA . ALA A 1 168 ? 3.260 10.150 -15.355 1.00 95.94 168 ALA A CA 1
ATOM 1276 C C . ALA A 1 168 ? 4.353 9.388 -16.127 1.00 95.94 168 ALA A C 1
ATOM 1278 O O . ALA A 1 168 ? 4.715 9.789 -17.227 1.00 95.94 168 ALA A O 1
ATOM 1279 N N . LEU A 1 169 ? 4.873 8.296 -15.558 1.00 94.69 169 LEU A N 1
ATOM 1280 C CA . LEU A 1 169 ? 5.902 7.465 -16.184 1.00 94.69 169 LEU A CA 1
ATOM 1281 C C . LEU A 1 169 ? 5.314 6.404 -17.125 1.00 94.69 169 LEU A C 1
ATOM 1283 O O . LEU A 1 169 ? 5.972 6.048 -18.098 1.00 94.69 169 LEU A O 1
ATOM 1287 N N . THR A 1 170 ? 4.084 5.930 -16.890 1.00 90.62 170 THR A N 1
ATOM 1288 C CA . THR A 1 170 ? 3.421 4.947 -17.769 1.00 90.62 170 THR A CA 1
ATOM 1289 C C . THR A 1 170 ? 2.826 5.566 -19.032 1.00 90.62 170 THR A C 1
ATOM 1291 O O . THR A 1 170 ? 2.729 4.887 -20.050 1.00 90.62 170 THR A O 1
ATOM 1294 N N . GLN A 1 171 ? 2.466 6.852 -19.005 1.00 81.19 171 GLN A N 1
ATOM 1295 C CA . GLN A 1 171 ? 1.815 7.535 -20.133 1.00 81.19 171 GLN A CA 1
ATOM 1296 C C . GLN A 1 171 ? 2.788 8.061 -21.209 1.00 81.19 171 GLN A C 1
ATOM 1298 O O . GLN A 1 171 ? 2.334 8.516 -22.257 1.00 81.19 171 GLN A O 1
ATOM 1303 N N . GLY A 1 172 ? 4.107 7.944 -20.998 1.00 59.47 172 GLY A N 1
ATOM 1304 C CA . GLY A 1 172 ? 5.143 8.437 -21.915 1.00 59.47 172 GLY A CA 1
ATOM 1305 C C . GLY A 1 172 ? 5.176 9.973 -22.045 1.00 59.47 172 GLY A C 1
ATOM 1306 O O . GLY A 1 172 ? 4.242 10.661 -21.628 1.00 59.47 172 GLY A O 1
ATOM 1307 N N . PRO A 1 173 ? 6.256 10.564 -22.592 1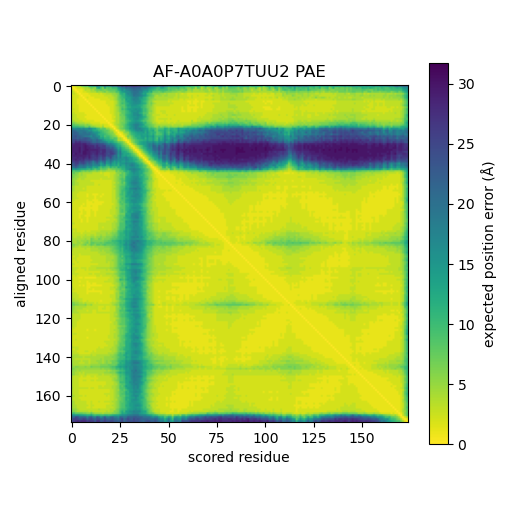.00 46.53 173 PRO A N 1
ATOM 1308 C CA . PRO A 1 173 ? 6.242 11.980 -22.943 1.00 46.53 173 PRO A CA 1
ATOM 1309 C C . PRO A 1 173 ? 5.175 12.215 -24.021 1.00 46.53 173 PRO A C 1
ATOM 1311 O O . PRO A 1 173 ? 5.175 11.539 -25.050 1.00 46.53 173 PRO A O 1
ATOM 1314 N N . SER A 1 174 ? 4.256 13.147 -23.757 1.00 37.97 174 SER A N 1
ATOM 1315 C CA . SER A 1 174 ? 3.308 13.661 -24.758 1.00 37.97 174 SER A CA 1
ATOM 1316 C C . SER A 1 174 ? 4.015 14.405 -25.887 1.00 37.97 174 SER A C 1
ATOM 1318 O O . SER A 1 174 ? 5.045 15.060 -25.601 1.00 37.97 174 SER A O 1
#

Sequence (174 aa):
MLASYTGVVKDAIEEMEQAQTESQDPFSDVLDDEELNSRGNQDTYWSESDRQLLAPCQGLMKASAACLRKLSAAVRSNGKVDSPESIAQLDDLADIAKDISPSVDDLALSLYPPVDYSTVELNACKLATVLKKVLEITRASHVCLEADQSWVEFLGGAVEHNLQKAKALTQGPS

Foldseek 3Di:
DLVVLLVLLVVLLVVLVVCLVVQDDPCPPPDDDDDPPDPVCPQQHDDPLLVQLVVLLSLLSVLLSVLSVLLVVLCVVFQDPPDPQSVVLVVVLVVLNVVLNVLSVQLSVCSGGPHDLVSNLVSLVVNLVSLLVSLVSCCVHRSQDPVNVVSSVVSNVSSVVSSVSSVVSSVPDD

Mean predicted aligned error: 6.29 Å

Solvent-accessible surface area (backbone atoms only — not comparable to full-atom values): 9681 Å² total; per-residue (Å²): 110,61,69,56,44,34,47,54,42,45,51,56,50,51,51,55,55,49,50,61,65,69,60,60,66,92,61,76,88,72,75,94,72,100,73,76,95,69,70,90,57,64,54,72,43,77,50,74,68,50,56,61,39,46,53,28,50,51,45,40,48,52,46,48,36,51,47,41,51,50,51,54,48,31,44,69,76,47,55,53,79,88,43,74,67,45,41,50,49,53,49,55,52,52,62,52,54,61,54,48,39,61,29,46,48,54,30,54,63,36,64,45,54,64,64,46,49,68,58,32,49,52,28,46,50,51,34,43,51,50,52,48,51,44,46,51,54,42,63,76,28,84,36,42,50,81,87,43,50,63,58,48,52,51,49,50,51,49,38,50,53,22,47,54,52,32,47,60,60,54,68,52,89,128

Radius of gyration: 19.49 Å; Cα contacts (8 Å, |Δi|>4): 167; chains: 1; bounding box: 55×25×58 Å

Organism: Scleropages formosus (NCBI:txid113540)

Nearest PDB structures (foldseek):
  3ay5-assembly1_A  TM=9.694E-01  e=3.683E-10  Homo sapiens
  2cj5-assembly1_A  TM=5.859E-01  e=1.939E-01  Nicotiana tabacum
  5vre-assembly1_D  TM=4.600E-01  e=4.456E+00  Chamaesiphon minutus PCC 6605

pLDDT: mean 89.66, std 15.23, range [37.97, 98.75]

InterPro domains:
  IPR026907 Cyclin-D1-binding protein 1-like [PTHR15492] (1-171)
  IPR049318 Cyclin-D1-binding protein 1-like, C-terminal [PF20936] (31-136)

Secondary structure (DSSP, 8-state):
-HHHHHHHHHHHHHHHHHHHHHTS-TTTTS--SS--TT-TTGGGS--HHHHHHHHHHHHHHHHHHHHHHHHHHHHHHH---SSHHHHHHHHHHHHHHTTHHHHHHHHHHHTSSSP-HHHHHHHHHHHHHHHHHHHHHHHHSTT--HHHHHHHHHHHHHHHHHHHHHHHHHS---